Protein AF-A0A1P8YKY3-F1 (afdb_monomer_lite)

Sequence (118 aa):
MSFACKLDLTSVGIDPGYDKKDVDGSDRFAQNRKVTKVTWAFDDGTSVVQEVRPERGIQALEVDKAAKTVTLTINETVDGQPVKNAAGQESAPFNDVTSVSEVRFTGRADAGADPCVK

Structure (mmCIF, N/CA/C/O backbone):
data_AF-A0A1P8YKY3-F1
#
_entry.id   AF-A0A1P8YKY3-F1
#
loop_
_atom_site.group_PDB
_atom_site.id
_atom_site.type_symbol
_atom_site.label_atom_id
_atom_site.label_alt_id
_atom_site.label_comp_id
_atom_site.label_asym_id
_atom_site.label_entity_id
_atom_site.label_seq_id
_atom_site.pdbx_PDB_ins_code
_atom_site.Cartn_x
_atom_site.Cartn_y
_atom_site.Cartn_z
_atom_site.occupancy
_atom_site.B_iso_or_equiv
_atom_site.auth_seq_id
_atom_site.auth_comp_id
_atom_site.auth_asym_id
_atom_site.auth_atom_id
_atom_site.pdbx_PDB_model_num
ATOM 1 N N . MET A 1 1 ? -10.222 5.612 4.896 1.00 93.19 1 MET A N 1
ATOM 2 C CA . MET A 1 1 ? -11.378 4.757 4.538 1.00 93.19 1 MET A CA 1
ATOM 3 C C . MET A 1 1 ? -12.362 4.749 5.698 1.00 93.19 1 MET A C 1
ATOM 5 O O . MET A 1 1 ? -11.933 4.909 6.837 1.00 93.19 1 MET A O 1
ATOM 9 N N . SER A 1 2 ? -13.659 4.607 5.422 1.00 95.25 2 SER A N 1
ATOM 10 C CA . SER A 1 2 ? -14.721 4.623 6.438 1.00 95.25 2 SER A CA 1
ATOM 11 C C . SER A 1 2 ? -15.765 3.546 6.158 1.00 95.25 2 SER A C 1
ATOM 13 O O . SER A 1 2 ? -16.223 3.428 5.023 1.00 95.25 2 SER A O 1
ATOM 15 N N . PHE A 1 3 ? -16.167 2.814 7.191 1.00 92.94 3 PHE A N 1
ATOM 16 C CA . PHE A 1 3 ? -17.245 1.830 7.161 1.00 92.94 3 PHE A CA 1
ATOM 17 C C . PHE A 1 3 ? -18.566 2.461 7.631 1.00 92.94 3 PHE A C 1
ATOM 19 O O . PHE A 1 3 ? -18.573 3.480 8.329 1.00 92.94 3 PHE A O 1
ATOM 26 N N . ALA A 1 4 ? -19.696 1.855 7.257 1.00 91.38 4 ALA A N 1
ATOM 27 C CA . ALA A 1 4 ? -21.023 2.338 7.651 1.00 91.38 4 ALA A CA 1
ATOM 28 C C . ALA A 1 4 ? -21.217 2.325 9.183 1.00 91.38 4 ALA A C 1
ATOM 30 O O . ALA A 1 4 ? -21.764 3.268 9.762 1.00 91.38 4 ALA A O 1
ATOM 31 N N . CYS A 1 5 ? -20.688 1.298 9.844 1.00 89.75 5 CYS A N 1
ATOM 32 C CA . CYS A 1 5 ? -20.671 1.120 11.291 1.00 89.75 5 CYS A CA 1
ATOM 33 C C . CYS A 1 5 ? -19.263 0.727 11.773 1.00 89.75 5 CYS A C 1
ATOM 35 O O . CYS A 1 5 ? -18.328 0.657 10.980 1.00 89.75 5 CYS A O 1
ATOM 37 N N . LYS A 1 6 ? -19.095 0.517 13.082 1.00 91.88 6 LYS A N 1
ATOM 38 C CA . LYS A 1 6 ? -17.839 0.003 13.641 1.00 91.88 6 LYS A CA 1
ATOM 39 C C . LYS A 1 6 ? -17.783 -1.512 13.412 1.00 91.88 6 LYS A C 1
ATOM 41 O O . LYS A 1 6 ? -18.745 -2.192 13.745 1.00 91.88 6 LYS A O 1
ATOM 46 N N . LEU A 1 7 ? -16.686 -1.998 12.832 1.00 93.00 7 LEU A N 1
ATOM 47 C CA . LEU A 1 7 ? -16.459 -3.408 12.508 1.00 93.00 7 LEU A CA 1
ATOM 48 C C . LEU A 1 7 ? -15.263 -3.949 13.291 1.00 93.00 7 LEU A C 1
ATOM 50 O O . LEU A 1 7 ? -14.263 -3.242 13.430 1.00 93.00 7 LEU A O 1
ATOM 54 N N . ASP A 1 8 ? -15.342 -5.206 13.723 1.00 94.25 8 ASP A N 1
ATOM 55 C CA . ASP A 1 8 ? -14.216 -5.928 14.317 1.00 94.25 8 ASP A CA 1
ATOM 56 C C . ASP A 1 8 ? -13.331 -6.491 13.206 1.00 94.25 8 ASP A C 1
ATOM 58 O O . ASP A 1 8 ? -13.625 -7.524 12.600 1.00 94.25 8 ASP A O 1
ATOM 62 N N . LEU A 1 9 ? -12.263 -5.765 12.888 1.00 96.31 9 LEU A N 1
ATOM 63 C CA . LEU A 1 9 ? -11.305 -6.134 11.857 1.00 96.31 9 LEU A CA 1
ATOM 64 C C . LEU A 1 9 ? -10.364 -7.219 12.375 1.00 96.31 9 LEU A C 1
ATOM 66 O O . LEU A 1 9 ? -9.761 -7.066 13.437 1.00 96.31 9 LEU A O 1
ATOM 70 N N . THR A 1 10 ? -10.208 -8.271 11.575 1.00 97.56 10 THR A N 1
ATOM 71 C CA . THR A 1 10 ? -9.269 -9.373 11.805 1.00 97.56 10 THR A CA 1
ATOM 72 C C . THR A 1 10 ? -8.033 -9.264 10.919 1.00 97.56 10 THR A C 1
ATOM 74 O O . THR A 1 10 ? -6.971 -9.757 11.275 1.00 97.56 10 THR A O 1
ATOM 77 N N . SER A 1 11 ? -8.128 -8.603 9.760 1.00 98.31 11 SER A N 1
ATOM 78 C CA . SER A 1 11 ? -6.948 -8.308 8.945 1.00 98.31 11 SER A CA 1
ATOM 79 C C . SER A 1 11 ? -7.096 -7.051 8.099 1.00 98.31 11 SER A C 1
ATOM 81 O O . SER A 1 11 ? -8.193 -6.641 7.705 1.00 98.31 11 SER A O 1
ATOM 83 N N . VAL A 1 12 ? -5.949 -6.448 7.809 1.00 98.69 12 VAL A N 1
ATOM 84 C CA . VAL A 1 12 ? -5.766 -5.355 6.849 1.00 98.69 12 VAL A CA 1
ATOM 85 C C . VAL A 1 12 ? -4.730 -5.787 5.821 1.00 98.69 12 VAL A C 1
ATOM 87 O O . VAL A 1 12 ? -3.844 -6.578 6.136 1.00 98.69 12 VAL A O 1
ATOM 90 N N . GLY A 1 13 ? -4.801 -5.298 4.591 1.00 98.62 13 GLY A N 1
ATOM 91 C CA . GLY A 1 13 ? -3.806 -5.660 3.590 1.00 98.62 13 GLY A CA 1
ATOM 92 C C . GLY A 1 13 ? -3.830 -4.783 2.357 1.00 98.62 13 GLY A C 1
ATOM 93 O O . GLY A 1 13 ? -4.812 -4.090 2.085 1.00 98.62 13 GLY A O 1
ATOM 94 N N . ILE A 1 14 ? -2.731 -4.840 1.612 1.00 98.81 14 ILE A N 1
ATOM 95 C CA . ILE A 1 14 ? -2.574 -4.151 0.334 1.00 98.81 14 ILE A CA 1
ATOM 96 C C . ILE A 1 14 ? -1.962 -5.065 -0.720 1.00 98.81 14 ILE A C 1
ATOM 98 O O . ILE A 1 14 ? -1.206 -5.976 -0.389 1.00 98.81 14 ILE A O 1
ATOM 102 N N . ASP A 1 15 ? -2.258 -4.773 -1.981 1.00 98.69 15 ASP A N 1
ATOM 103 C CA . ASP A 1 15 ? -1.460 -5.197 -3.132 1.00 98.69 15 ASP A CA 1
ATOM 104 C C . ASP A 1 15 ? -0.497 -4.047 -3.501 1.00 98.69 15 ASP A C 1
ATOM 106 O O . ASP A 1 15 ? -0.948 -2.989 -3.971 1.00 98.69 15 ASP A O 1
ATOM 110 N N . PRO A 1 16 ? 0.809 -4.174 -3.189 1.00 97.81 16 PRO A N 1
ATOM 111 C CA . PRO A 1 16 ? 1.717 -3.039 -3.056 1.00 97.81 16 PRO A CA 1
ATOM 112 C C . PRO A 1 16 ? 2.345 -2.591 -4.384 1.00 97.81 16 PRO A C 1
ATOM 114 O O . PRO A 1 16 ? 3.565 -2.591 -4.557 1.00 97.81 16 PRO A O 1
ATOM 117 N N . GLY A 1 17 ? 1.520 -2.137 -5.319 1.00 97.81 17 GLY A N 1
ATOM 118 C CA . GLY A 1 17 ? 1.980 -1.532 -6.565 1.00 97.81 17 GLY A CA 1
ATOM 119 C C . GLY A 1 17 ? 0.848 -1.323 -7.556 1.00 97.81 17 GLY A C 1
ATOM 120 O O . GLY A 1 17 ? -0.318 -1.506 -7.224 1.00 97.81 17 GLY A O 1
ATOM 121 N N . TYR A 1 18 ? 1.195 -0.947 -8.789 1.00 97.81 18 TYR A N 1
ATOM 122 C CA . TYR A 1 18 ? 0.238 -0.952 -9.894 1.00 97.81 18 TYR A CA 1
ATOM 123 C C . TYR A 1 18 ? 0.255 -2.324 -10.574 1.00 97.81 18 TYR A C 1
ATOM 125 O O . TYR A 1 18 ? 0.935 -2.516 -11.583 1.00 97.81 18 TYR A O 1
ATOM 133 N N . ASP A 1 19 ? -0.450 -3.291 -9.987 1.00 97.75 19 ASP A N 1
ATOM 134 C CA . ASP A 1 19 ? -0.622 -4.657 -10.500 1.00 97.75 19 ASP A CA 1
ATOM 135 C C . ASP A 1 19 ? -1.418 -4.658 -11.815 1.00 97.75 19 ASP A C 1
ATOM 137 O O . ASP A 1 19 ? -2.622 -4.903 -11.877 1.00 97.75 19 ASP A O 1
ATOM 141 N N . LYS A 1 20 ? -0.723 -4.293 -12.891 1.00 96.88 20 LYS A N 1
ATOM 142 C CA . LYS A 1 20 ? -1.262 -4.220 -14.241 1.00 96.88 20 LYS A CA 1
ATOM 143 C C . LYS A 1 20 ? -0.212 -4.622 -15.262 1.00 96.88 20 LYS A C 1
ATOM 145 O O . LYS A 1 20 ? 0.977 -4.322 -15.128 1.00 96.88 20 LYS A O 1
ATOM 150 N N . LYS A 1 21 ? -0.694 -5.239 -16.336 1.00 97.81 21 LYS A N 1
ATOM 151 C CA . LYS A 1 21 ? 0.023 -5.391 -17.597 1.00 97.81 21 LYS A CA 1
ATOM 152 C C . LYS A 1 21 ? -0.765 -4.693 -18.700 1.00 97.81 21 LYS A C 1
ATOM 154 O O . LYS A 1 21 ? -1.973 -4.899 -18.813 1.00 97.81 21 LYS A O 1
ATOM 159 N N . ASP A 1 22 ? -0.102 -3.842 -19.470 1.00 97.75 22 ASP A N 1
ATOM 160 C CA . ASP A 1 22 ? -0.741 -3.133 -20.580 1.00 97.75 22 ASP A CA 1
ATOM 161 C C . ASP A 1 22 ? -0.897 -4.024 -21.818 1.00 97.75 22 ASP A C 1
ATOM 163 O O . ASP A 1 22 ? -0.269 -5.077 -21.938 1.00 97.75 22 ASP A O 1
ATOM 167 N N . VAL A 1 23 ? -1.735 -3.577 -22.761 1.00 98.19 23 VAL A N 1
ATOM 168 C CA . VAL A 1 23 ? -2.010 -4.281 -24.027 1.00 98.19 23 VAL A CA 1
ATOM 169 C C . VAL A 1 23 ? -0.741 -4.476 -24.862 1.00 98.19 23 VAL A C 1
ATOM 171 O O . VAL A 1 23 ? -0.603 -5.489 -25.540 1.00 98.19 23 VAL A O 1
ATOM 174 N N . ASP A 1 24 ? 0.209 -3.541 -24.787 1.00 97.75 24 ASP A N 1
ATOM 175 C CA . ASP A 1 24 ? 1.507 -3.646 -25.462 1.00 97.75 24 ASP A CA 1
ATOM 176 C C . ASP A 1 24 ? 2.480 -4.613 -24.759 1.00 97.75 24 ASP A C 1
ATOM 178 O O . ASP A 1 24 ? 3.584 -4.840 -25.246 1.00 97.75 24 ASP A O 1
ATOM 182 N N . GLY A 1 25 ? 2.090 -5.193 -23.622 1.00 98.25 25 GLY A N 1
ATOM 183 C CA . GLY A 1 25 ? 2.892 -6.116 -22.827 1.00 98.25 25 GLY A CA 1
ATOM 184 C C . GLY A 1 25 ? 3.745 -5.459 -21.743 1.00 98.25 25 GLY A C 1
ATOM 185 O O . GLY A 1 25 ? 4.380 -6.198 -20.987 1.00 98.25 25 GLY A O 1
ATOM 186 N N . SER A 1 26 ? 3.746 -4.128 -21.624 1.00 98.31 26 SER A N 1
ATOM 187 C CA . SER A 1 26 ? 4.491 -3.416 -20.582 1.00 98.31 26 SER A CA 1
ATOM 188 C C . SER A 1 26 ? 4.016 -3.819 -19.183 1.00 98.31 26 SER A C 1
ATOM 190 O O . SER A 1 26 ? 2.823 -3.756 -18.870 1.00 98.31 26 SER A O 1
ATOM 192 N N . ASP A 1 27 ? 4.957 -4.220 -18.327 1.00 98.06 27 ASP A N 1
ATOM 193 C CA . ASP A 1 27 ? 4.686 -4.564 -16.931 1.00 98.06 27 ASP A CA 1
ATOM 194 C C . ASP A 1 27 ? 4.673 -3.302 -16.058 1.00 98.06 27 ASP A C 1
ATOM 196 O O . ASP A 1 27 ? 5.718 -2.766 -15.686 1.00 98.06 27 ASP A O 1
ATOM 200 N N . ARG A 1 28 ? 3.481 -2.828 -15.690 1.00 97.81 28 ARG A N 1
ATOM 201 C CA . ARG A 1 28 ? 3.356 -1.606 -14.890 1.00 97.81 28 ARG A CA 1
ATOM 202 C C . ARG A 1 28 ? 3.668 -1.822 -13.415 1.00 97.81 28 ARG A C 1
ATOM 204 O O . ARG A 1 28 ? 4.072 -0.860 -12.763 1.00 97.81 28 ARG A O 1
ATOM 211 N N . PHE A 1 29 ? 3.590 -3.051 -12.916 1.00 97.88 29 PHE A N 1
ATOM 212 C CA . PHE A 1 29 ? 3.990 -3.357 -11.545 1.00 97.88 29 PHE A CA 1
ATOM 213 C C . PHE A 1 29 ? 5.501 -3.224 -11.395 1.00 97.88 29 PHE A C 1
ATOM 215 O O . PHE A 1 29 ? 5.975 -2.545 -10.489 1.00 97.88 29 PHE A O 1
ATOM 222 N N . ALA A 1 30 ? 6.265 -3.801 -12.328 1.00 97.56 30 ALA A N 1
ATOM 223 C CA . ALA A 1 30 ? 7.718 -3.661 -12.337 1.00 97.56 30 ALA A CA 1
ATOM 224 C C . ALA A 1 30 ? 8.145 -2.194 -12.527 1.00 97.56 30 ALA A C 1
ATOM 226 O O . ALA A 1 30 ? 9.051 -1.718 -11.835 1.00 97.56 30 ALA A O 1
ATOM 227 N N . GLN A 1 31 ? 7.465 -1.477 -13.427 1.00 97.69 31 GLN A N 1
ATOM 228 C CA . GLN A 1 31 ? 7.842 -0.124 -13.828 1.00 97.69 31 GLN A CA 1
ATOM 229 C C . GLN A 1 31 ? 7.569 0.962 -12.785 1.00 97.69 31 GLN A C 1
ATOM 231 O O . GLN A 1 31 ? 8.327 1.926 -12.724 1.00 97.69 31 GLN A O 1
ATOM 236 N N . ASN A 1 32 ? 6.504 0.840 -11.990 1.00 98.19 32 ASN A N 1
ATOM 237 C CA . ASN A 1 32 ? 6.129 1.845 -10.989 1.00 98.19 32 ASN A CA 1
ATOM 238 C C . ASN A 1 32 ? 6.871 1.619 -9.663 1.00 98.19 32 ASN A C 1
ATOM 240 O O . 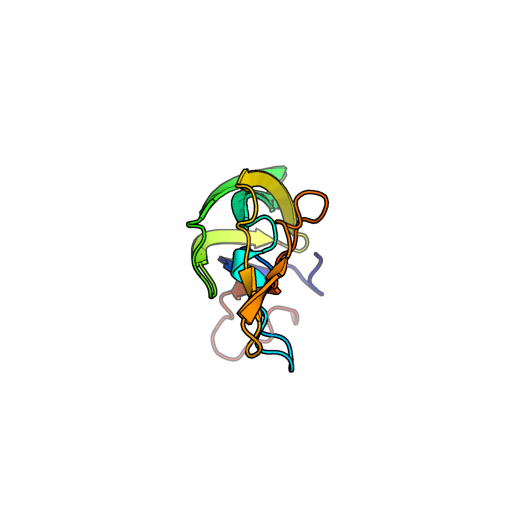ASN A 1 32 ? 7.476 0.564 -9.435 1.00 98.19 32 ASN A O 1
ATOM 244 N N . ARG A 1 33 ? 6.795 2.589 -8.743 1.00 98.31 33 ARG A N 1
ATOM 245 C CA . ARG A 1 33 ? 7.206 2.357 -7.351 1.00 98.31 33 ARG A CA 1
ATOM 246 C C . ARG A 1 33 ? 6.351 1.261 -6.715 1.00 98.31 33 ARG A C 1
ATOM 248 O O . ARG A 1 33 ? 5.144 1.197 -6.952 1.00 98.31 33 ARG A O 1
ATOM 255 N N . LYS A 1 34 ? 6.972 0.442 -5.864 1.00 98.25 34 LYS A N 1
ATOM 256 C CA . LYS A 1 34 ? 6.258 -0.502 -4.986 1.00 98.25 34 LYS A CA 1
ATOM 257 C C . LYS A 1 34 ? 6.302 0.021 -3.564 1.00 98.25 34 LYS A C 1
ATOM 259 O O . LYS A 1 34 ? 7.337 0.526 -3.130 1.00 98.25 34 LYS A O 1
ATOM 264 N N . VAL A 1 35 ? 5.196 -0.111 -2.845 1.00 98.69 35 VAL A N 1
ATOM 265 C CA . VAL A 1 35 ? 5.154 0.163 -1.406 1.00 98.69 35 VAL A CA 1
ATOM 266 C C . VAL A 1 35 ? 5.885 -0.960 -0.677 1.00 98.69 35 VAL A C 1
ATOM 268 O O . VAL A 1 35 ? 5.745 -2.119 -1.046 1.00 98.69 35 VAL A O 1
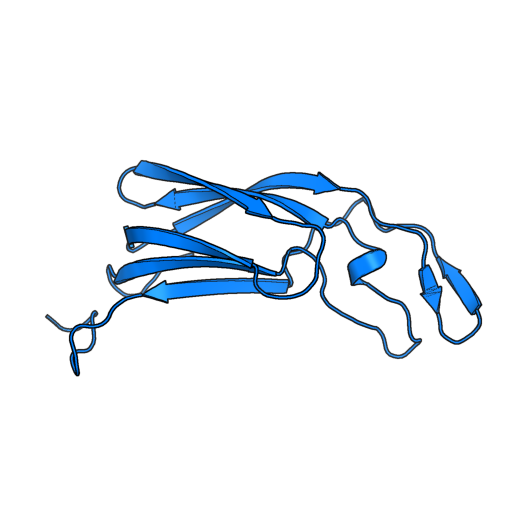ATOM 271 N N . THR A 1 36 ? 6.673 -0.627 0.340 1.00 98.75 36 THR A N 1
ATOM 272 C CA . THR A 1 36 ? 7.339 -1.622 1.203 1.00 98.75 36 THR A CA 1
ATOM 273 C C . THR A 1 36 ? 6.935 -1.493 2.661 1.00 98.75 36 THR A C 1
ATOM 275 O O . THR A 1 36 ? 7.129 -2.424 3.440 1.00 98.75 36 THR A O 1
ATOM 278 N N . LYS A 1 37 ? 6.334 -0.360 3.040 1.00 98.81 37 LYS A N 1
ATOM 279 C CA . LYS A 1 37 ? 5.882 -0.125 4.407 1.00 98.81 37 LYS A CA 1
ATOM 280 C C . LYS A 1 37 ? 4.715 0.838 4.464 1.00 98.81 37 LYS A C 1
ATOM 282 O O . LYS A 1 37 ? 4.752 1.908 3.846 1.00 98.81 37 LYS A O 1
ATOM 287 N N . VAL A 1 38 ? 3.717 0.474 5.256 1.00 98.88 38 VAL A N 1
ATOM 288 C CA . VAL A 1 38 ? 2.567 1.319 5.569 1.00 98.88 38 VAL A CA 1
ATOM 289 C C . VAL A 1 38 ? 2.281 1.336 7.062 1.00 98.88 38 VAL A C 1
ATOM 291 O O . VAL A 1 38 ? 2.635 0.417 7.799 1.00 98.88 38 VAL A O 1
ATOM 294 N N . THR A 1 39 ? 1.588 2.379 7.497 1.00 98.88 39 THR A N 1
ATOM 295 C CA . THR A 1 39 ? 1.021 2.489 8.837 1.00 98.88 39 THR A CA 1
ATOM 296 C C . THR A 1 39 ? -0.492 2.538 8.711 1.00 98.88 39 THR A C 1
ATOM 298 O O . THR A 1 39 ? -1.027 3.380 7.987 1.00 98.88 39 THR A O 1
ATOM 301 N N . TRP A 1 40 ? -1.171 1.659 9.439 1.00 98.81 40 TRP A N 1
ATOM 302 C CA . TRP A 1 40 ? -2.619 1.638 9.589 1.00 98.81 40 TRP A CA 1
ATOM 303 C C . TRP A 1 40 ? -2.985 2.3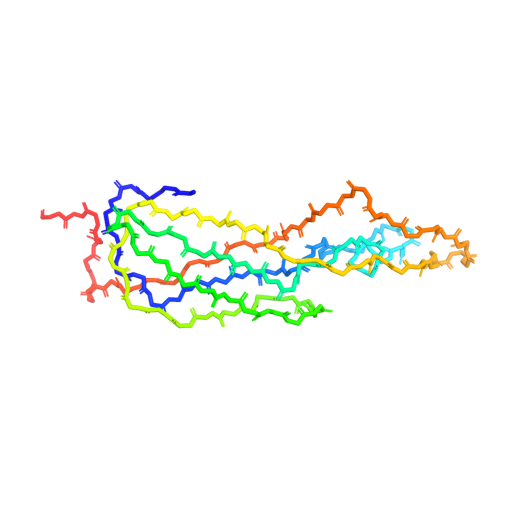12 10.904 1.00 98.81 40 TRP A C 1
ATOM 305 O O . TRP A 1 40 ? -2.618 1.811 11.963 1.00 98.81 40 TRP A O 1
ATOM 315 N N . ALA A 1 41 ? -3.687 3.439 10.849 1.00 98.75 41 ALA A N 1
ATOM 316 C CA . ALA A 1 41 ? -4.218 4.124 12.024 1.00 98.75 41 ALA A CA 1
ATOM 317 C C . ALA A 1 41 ? -5.727 3.888 12.146 1.00 98.75 41 ALA A C 1
ATOM 319 O O . ALA A 1 41 ? -6.457 4.007 11.156 1.00 98.75 41 ALA A O 1
ATOM 320 N N . PHE A 1 42 ? -6.183 3.574 13.355 1.00 98.38 42 PHE A N 1
ATOM 321 C CA . PHE A 1 42 ? -7.578 3.279 13.684 1.00 98.38 42 PHE A CA 1
ATOM 322 C C . PHE A 1 42 ? -8.233 4.451 14.427 1.00 98.38 42 PHE A C 1
ATOM 324 O O . PHE A 1 42 ? -7.565 5.356 14.928 1.00 98.38 42 PHE A O 1
ATOM 331 N N . ASP A 1 43 ? -9.565 4.443 14.497 1.00 96.88 43 ASP A N 1
ATOM 332 C CA . ASP A 1 43 ? -10.347 5.527 15.109 1.00 96.88 43 ASP A CA 1
ATOM 333 C C . ASP A 1 43 ? -10.260 5.608 16.640 1.00 96.88 43 ASP A C 1
ATOM 335 O O . ASP A 1 43 ? -10.661 6.613 17.224 1.00 96.88 43 ASP A O 1
ATOM 339 N N . ASP A 1 44 ? -9.693 4.587 17.282 1.00 96.12 44 ASP A N 1
ATOM 340 C CA . ASP A 1 44 ? -9.351 4.577 18.706 1.00 96.12 44 ASP A CA 1
ATOM 341 C C . ASP A 1 44 ? -8.012 5.284 19.007 1.00 96.12 44 ASP A C 1
ATOM 343 O O . ASP A 1 44 ? -7.585 5.343 20.159 1.00 96.12 44 ASP A O 1
ATOM 347 N N . GLY A 1 45 ? -7.345 5.822 17.978 1.00 97.88 45 GLY A N 1
ATOM 348 C CA . GLY A 1 45 ? -6.046 6.488 18.075 1.00 97.88 45 GLY A CA 1
ATOM 349 C C . GLY A 1 45 ? -4.845 5.539 18.039 1.00 97.88 45 GLY A C 1
ATOM 350 O O . GLY A 1 45 ? -3.705 6.005 18.050 1.00 97.88 45 GLY A O 1
ATOM 351 N N . THR A 1 46 ? -5.061 4.223 17.977 1.00 98.44 46 THR A N 1
ATOM 352 C CA . THR A 1 46 ? -3.976 3.243 17.858 1.00 98.44 46 THR A CA 1
ATOM 353 C C . THR A 1 46 ? -3.518 3.077 16.411 1.00 98.44 46 THR A C 1
ATOM 355 O O . THR A 1 46 ? -4.211 3.449 15.462 1.00 98.44 46 THR A O 1
ATOM 358 N N . SER A 1 47 ? -2.325 2.510 16.224 1.00 98.69 47 SER A N 1
ATOM 359 C CA . SER A 1 47 ? -1.807 2.192 14.895 1.00 98.69 47 SER A CA 1
ATOM 360 C C . SER A 1 47 ? -0.969 0.919 14.881 1.00 98.69 47 SER A C 1
ATOM 362 O O . SER A 1 47 ? -0.453 0.495 15.916 1.00 98.69 47 SER A O 1
ATOM 364 N N . VAL A 1 48 ? -0.850 0.310 13.701 1.00 98.69 48 VAL A N 1
ATOM 365 C CA . VAL A 1 48 ? 0.057 -0.812 13.430 1.00 98.69 48 VAL A CA 1
ATOM 366 C C . VAL A 1 48 ? 0.864 -0.537 12.167 1.00 98.69 48 VAL A C 1
ATOM 368 O O . VAL A 1 48 ? 0.356 0.035 11.201 1.00 98.69 48 VAL A O 1
ATOM 371 N N . VAL A 1 49 ? 2.130 -0.945 12.173 1.00 98.81 49 VAL A N 1
ATOM 372 C CA . VAL A 1 49 ? 3.005 -0.884 10.998 1.00 98.81 49 VAL A CA 1
ATOM 373 C C . VAL A 1 49 ? 2.942 -2.224 10.279 1.00 98.81 49 VAL A C 1
ATOM 375 O O . VAL A 1 49 ? 3.045 -3.272 10.913 1.00 98.81 49 VAL A O 1
ATOM 378 N N . GLN A 1 50 ? 2.798 -2.181 8.960 1.00 98.75 50 GLN A N 1
ATOM 379 C CA . GLN A 1 50 ? 2.884 -3.344 8.092 1.00 98.75 50 GLN A CA 1
ATOM 380 C C . GLN A 1 50 ? 4.059 -3.173 7.131 1.00 98.75 50 GLN A C 1
ATOM 382 O O . GLN A 1 50 ? 4.102 -2.216 6.357 1.00 98.75 50 GLN A O 1
ATOM 387 N N . GLU A 1 51 ? 4.979 -4.132 7.154 1.00 98.75 51 GLU A N 1
ATOM 388 C CA . GLU A 1 51 ? 5.981 -4.307 6.105 1.00 98.75 51 GLU A CA 1
ATOM 389 C C . GLU A 1 51 ? 5.441 -5.270 5.047 1.00 98.75 51 GLU A C 1
ATOM 391 O O . GLU A 1 51 ? 4.814 -6.282 5.368 1.00 98.75 51 GLU A O 1
ATOM 396 N N . VAL A 1 52 ? 5.669 -4.940 3.780 1.00 98.56 52 VAL A N 1
ATOM 397 C CA . VAL A 1 52 ? 5.245 -5.738 2.625 1.00 98.56 52 VAL A CA 1
ATOM 398 C C . VAL A 1 52 ? 6.414 -5.917 1.668 1.00 98.56 52 VAL A C 1
ATOM 400 O O . VAL A 1 52 ? 7.310 -5.076 1.571 1.00 98.56 52 VAL A O 1
ATOM 403 N N . ARG A 1 53 ? 6.413 -7.031 0.944 1.00 98.56 53 ARG A N 1
ATOM 404 C CA . ARG A 1 53 ? 7.389 -7.300 -0.113 1.00 98.56 53 ARG A CA 1
ATOM 405 C C . ARG A 1 53 ? 6.952 -6.622 -1.415 1.00 98.56 53 ARG A C 1
ATOM 407 O O . ARG A 1 53 ? 5.750 -6.485 -1.635 1.00 98.56 53 ARG A O 1
ATOM 414 N N . PRO A 1 54 ? 7.877 -6.242 -2.313 1.00 97.62 54 PRO A N 1
ATOM 415 C CA . PRO A 1 54 ? 7.550 -5.738 -3.650 1.00 97.62 54 PRO A CA 1
ATOM 416 C C . PRO A 1 54 ? 7.094 -6.885 -4.577 1.00 97.62 54 PRO A C 1
ATOM 418 O O . PRO A 1 54 ? 7.677 -7.136 -5.629 1.00 97.62 54 PRO A O 1
ATOM 421 N N . GLU A 1 55 ? 6.061 -7.605 -4.151 1.00 97.94 55 GLU A N 1
ATOM 422 C CA . GLU A 1 55 ? 5.464 -8.780 -4.782 1.00 97.94 55 GLU A CA 1
ATOM 423 C C . GLU A 1 55 ? 3.976 -8.513 -5.015 1.00 97.94 55 GLU A C 1
ATOM 425 O O . GLU A 1 55 ? 3.339 -7.820 -4.221 1.00 97.94 55 GLU A O 1
ATOM 430 N N . ARG A 1 56 ? 3.439 -9.054 -6.112 1.00 97.88 56 ARG A N 1
ATOM 431 C CA . ARG A 1 56 ? 2.030 -8.890 -6.488 1.00 97.88 56 ARG A CA 1
ATOM 432 C C . ARG A 1 56 ? 1.093 -9.604 -5.525 1.00 97.88 56 ARG A C 1
ATOM 434 O O . ARG A 1 56 ? 1.437 -10.651 -4.969 1.00 97.88 56 ARG A O 1
ATOM 441 N N . GLY A 1 57 ? -0.133 -9.103 -5.472 1.00 98.06 57 GLY A N 1
ATOM 442 C CA . GLY A 1 57 ? -1.235 -9.704 -4.743 1.00 98.06 57 GLY A CA 1
ATOM 443 C C . GLY A 1 57 ? -1.327 -9.209 -3.305 1.00 98.06 57 GLY A C 1
ATOM 444 O O . GLY A 1 57 ? -0.399 -8.629 -2.743 1.00 98.06 57 GLY A O 1
ATOM 445 N N . ILE A 1 58 ? -2.492 -9.453 -2.703 1.00 98.50 58 ILE A N 1
ATOM 446 C CA . ILE A 1 58 ? -2.782 -9.007 -1.342 1.00 98.50 58 ILE A CA 1
ATOM 447 C C . ILE A 1 58 ? -1.804 -9.629 -0.346 1.00 98.50 58 ILE A C 1
ATOM 449 O O . ILE A 1 58 ? -1.777 -10.845 -0.148 1.00 98.50 58 ILE A O 1
ATOM 453 N N . GLN A 1 59 ? -1.083 -8.761 0.354 1.00 98.62 59 GLN A N 1
ATOM 454 C CA . GLN A 1 59 ? -0.299 -9.094 1.532 1.00 98.62 59 GLN A CA 1
ATOM 455 C C . GLN A 1 59 ? -1.044 -8.578 2.760 1.00 98.62 59 GLN A C 1
ATOM 457 O O . GLN A 1 59 ? -1.231 -7.370 2.934 1.00 98.62 59 GLN A O 1
ATOM 462 N N . ALA A 1 60 ? -1.517 -9.508 3.586 1.00 98.56 60 ALA A N 1
ATOM 463 C CA . ALA A 1 60 ? -2.324 -9.215 4.763 1.00 98.56 60 ALA A CA 1
ATOM 464 C C . ALA A 1 60 ? -1.479 -9.189 6.045 1.00 98.56 60 ALA A C 1
ATOM 466 O O . ALA A 1 60 ? -0.499 -9.923 6.179 1.00 98.56 60 ALA A O 1
ATOM 467 N N . LEU A 1 61 ? -1.897 -8.352 6.988 1.00 98.62 61 LEU A N 1
ATOM 468 C CA . LEU A 1 61 ? -1.456 -8.311 8.372 1.00 98.62 61 LEU A CA 1
ATOM 469 C C . LEU A 1 61 ? -2.673 -8.583 9.258 1.00 98.62 61 LEU A C 1
ATOM 471 O O . LEU A 1 61 ? -3.688 -7.889 9.156 1.00 98.62 61 LEU A O 1
ATOM 475 N N . GLU A 1 62 ? -2.553 -9.578 10.130 1.00 98.50 62 GLU A N 1
ATOM 476 C CA . GLU A 1 62 ? -3.562 -9.856 11.148 1.00 98.50 62 GLU A CA 1
ATOM 477 C C . GLU A 1 62 ? -3.614 -8.715 12.169 1.00 98.50 62 GLU A C 1
ATOM 479 O O . GLU A 1 62 ? -2.585 -8.201 12.619 1.00 98.50 62 GLU A O 1
ATOM 484 N N . VAL A 1 63 ? -4.827 -8.324 12.537 1.00 97.56 63 VAL A N 1
ATOM 485 C CA . VAL A 1 63 ? -5.116 -7.303 13.545 1.00 97.56 63 VAL A CA 1
ATOM 486 C C . VAL A 1 63 ? -6.298 -7.759 14.398 1.00 97.56 63 VAL A C 1
ATOM 488 O O . VAL A 1 63 ? -7.044 -8.647 14.011 1.00 97.56 63 VAL A O 1
ATOM 491 N N . ASP A 1 64 ? -6.483 -7.140 15.556 1.00 96.69 64 ASP A N 1
ATOM 492 C CA . ASP A 1 64 ? -7.683 -7.313 16.379 1.00 96.69 64 ASP A CA 1
ATOM 493 C C . ASP A 1 64 ? -8.159 -5.922 16.800 1.00 96.69 64 ASP A C 1
ATOM 495 O O . ASP A 1 64 ? -7.670 -5.340 17.777 1.00 96.69 64 ASP A O 1
ATOM 499 N N . LYS A 1 65 ? -8.963 -5.294 15.930 1.00 96.00 65 LYS A N 1
ATOM 500 C CA . LYS A 1 65 ? -9.280 -3.860 16.014 1.00 96.00 65 LYS A CA 1
ATOM 501 C C . LYS A 1 65 ? -10.722 -3.553 15.631 1.00 96.00 65 LYS A C 1
ATOM 503 O O . LYS A 1 65 ? -11.115 -3.738 14.485 1.00 96.00 65 LYS A O 1
ATOM 508 N N . ALA A 1 66 ? -11.466 -2.957 16.561 1.00 94.56 66 ALA A N 1
ATOM 509 C CA . ALA A 1 66 ? -12.809 -2.436 16.319 1.00 94.56 66 ALA A CA 1
ATOM 510 C C . ALA A 1 66 ? -12.757 -1.009 15.739 1.00 94.56 66 ALA A C 1
ATOM 512 O O . ALA A 1 66 ? -12.547 -0.039 16.478 1.00 94.56 66 ALA A O 1
ATOM 513 N N . ALA A 1 67 ? -12.989 -0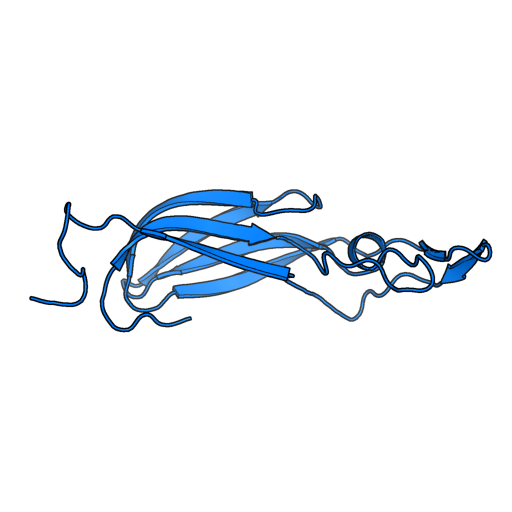.850 14.434 1.00 95.81 67 ALA A N 1
ATOM 514 C CA . ALA A 1 67 ? -12.828 0.430 13.739 1.00 95.81 67 ALA A CA 1
ATOM 515 C C . ALA A 1 67 ? -14.022 0.792 12.843 1.00 95.81 67 ALA A C 1
ATOM 517 O O . ALA A 1 67 ? -14.575 -0.044 12.131 1.00 95.81 67 ALA A O 1
ATOM 518 N N . LYS A 1 68 ? -14.404 2.072 12.843 1.00 95.75 68 LYS A N 1
ATOM 519 C CA . LYS A 1 68 ? -15.287 2.697 11.845 1.00 95.75 68 LYS A CA 1
ATOM 520 C C . LYS A 1 68 ? -14.479 3.421 10.771 1.00 95.75 68 LYS A C 1
ATOM 522 O O . LYS A 1 68 ? -14.884 3.443 9.612 1.00 95.75 68 LYS A O 1
ATOM 527 N N . THR A 1 69 ? -13.340 4.009 11.131 1.00 97.69 69 THR A N 1
ATOM 528 C CA . THR A 1 69 ? -12.418 4.619 10.163 1.00 97.69 69 THR A CA 1
ATOM 529 C C . THR A 1 69 ? -11.021 4.043 10.291 1.00 97.69 69 THR A C 1
ATOM 531 O O . THR A 1 69 ? -10.525 3.857 11.400 1.00 97.69 69 THR A O 1
ATOM 534 N N . VAL A 1 70 ? -10.386 3.813 9.143 1.00 98.44 70 VAL A N 1
ATOM 535 C CA . VAL A 1 70 ? -8.990 3.381 9.046 1.00 98.44 70 VAL A CA 1
ATOM 536 C C . VAL A 1 70 ? -8.257 4.277 8.058 1.00 98.44 70 VAL A C 1
ATOM 538 O O . VAL A 1 70 ? -8.731 4.500 6.936 1.00 98.44 70 VAL A O 1
ATOM 541 N N . THR A 1 71 ? -7.093 4.773 8.455 1.00 98.69 71 THR A N 1
ATOM 542 C CA . THR A 1 71 ? -6.193 5.557 7.604 1.00 98.69 71 THR A CA 1
ATOM 543 C C . THR A 1 71 ? -4.963 4.727 7.281 1.00 98.69 71 THR A C 1
ATOM 545 O O . THR A 1 71 ? -4.325 4.202 8.187 1.00 98.69 71 THR A O 1
ATOM 548 N N . LEU A 1 72 ? -4.630 4.625 5.995 1.00 98.62 72 LEU A N 1
ATOM 549 C CA . LEU A 1 72 ? -3.378 4.043 5.526 1.00 98.62 72 LEU A CA 1
ATOM 550 C C . LEU A 1 72 ? -2.425 5.173 5.140 1.00 98.62 72 LEU A C 1
ATOM 552 O O . LEU A 1 72 ? -2.772 6.014 4.311 1.00 98.62 72 LEU A O 1
ATOM 556 N N . THR A 1 73 ? -1.227 5.158 5.712 1.00 98.69 73 THR A N 1
ATOM 557 C CA . THR A 1 73 ? -0.126 6.052 5.346 1.00 98.69 73 THR A CA 1
ATOM 558 C C . THR A 1 73 ? 0.984 5.229 4.717 1.00 98.69 73 THR A C 1
ATOM 560 O O . THR A 1 73 ? 1.470 4.288 5.337 1.00 98.69 73 THR A O 1
ATOM 563 N N . ILE A 1 74 ? 1.412 5.593 3.510 1.00 98.56 74 ILE A N 1
ATOM 564 C CA . ILE A 1 74 ? 2.587 4.996 2.869 1.00 98.56 74 ILE A CA 1
ATOM 565 C C . ILE A 1 74 ? 3.834 5.610 3.501 1.00 98.56 74 ILE A C 1
ATOM 567 O O . ILE A 1 74 ? 4.021 6.824 3.435 1.00 98.56 74 ILE A O 1
ATOM 571 N N . ASN A 1 75 ? 4.668 4.783 4.132 1.00 98.56 75 ASN A N 1
ATOM 572 C CA . ASN A 1 75 ? 5.883 5.244 4.801 1.00 98.56 75 ASN A CA 1
ATOM 573 C C . ASN A 1 75 ? 7.117 5.074 3.917 1.00 98.56 75 ASN A C 1
ATOM 575 O O . ASN A 1 75 ? 7.973 5.953 3.890 1.00 98.56 75 ASN A O 1
ATOM 579 N N . GLU A 1 76 ? 7.219 3.944 3.216 1.00 98.56 76 GLU A N 1
ATOM 580 C CA . GLU A 1 76 ? 8.399 3.595 2.427 1.00 98.56 76 GLU A CA 1
ATOM 581 C C . GLU A 1 76 ? 7.991 2.945 1.104 1.00 98.56 76 GLU A C 1
ATOM 583 O O . GLU A 1 76 ? 6.975 2.249 0.995 1.00 98.56 76 GLU A O 1
ATOM 588 N N . THR A 1 77 ? 8.799 3.202 0.081 1.00 98.62 77 THR A N 1
ATOM 589 C CA . THR A 1 77 ? 8.627 2.670 -1.270 1.00 98.62 77 THR A CA 1
ATOM 590 C C . THR A 1 77 ? 9.990 2.376 -1.879 1.00 98.62 77 THR A C 1
ATOM 592 O O . THR A 1 77 ? 10.980 3.022 -1.536 1.00 98.62 77 THR A O 1
ATOM 595 N N . VAL A 1 78 ? 10.024 1.462 -2.843 1.00 98.12 78 VAL A N 1
ATOM 596 C CA . VAL A 1 78 ? 11.200 1.178 -3.672 1.00 98.12 78 VAL A CA 1
ATOM 597 C C . VAL A 1 78 ? 10.936 1.563 -5.121 1.00 98.12 78 VAL A C 1
ATOM 599 O O . VAL A 1 78 ? 9.811 1.434 -5.614 1.00 98.12 78 VAL A O 1
ATOM 602 N N . ASP A 1 79 ? 11.981 2.030 -5.797 1.00 98.19 79 ASP A N 1
ATOM 603 C CA . ASP A 1 79 ? 11.918 2.512 -7.175 1.00 98.19 79 ASP A CA 1
ATOM 604 C C . ASP A 1 79 ? 11.440 1.437 -8.162 1.00 98.19 79 ASP A C 1
ATOM 606 O O . ASP A 1 79 ? 11.619 0.224 -7.980 1.00 98.19 79 ASP A O 1
ATOM 610 N N . GLY A 1 80 ? 10.818 1.913 -9.236 1.00 97.31 80 GLY A N 1
ATOM 611 C CA . GLY A 1 80 ? 10.538 1.171 -10.454 1.00 97.31 80 GLY A CA 1
ATOM 612 C C . GLY A 1 80 ? 11.785 0.596 -11.115 1.00 97.31 80 GLY A C 1
ATOM 613 O O . GLY A 1 80 ? 12.915 0.962 -10.800 1.00 97.31 80 GLY A O 1
ATOM 614 N N . GLN A 1 81 ? 11.564 -0.299 -12.067 1.00 97.56 81 GLN A N 1
ATOM 615 C CA . GLN A 1 81 ? 12.604 -0.849 -12.932 1.00 97.56 81 GLN A CA 1
ATOM 616 C C . GLN A 1 81 ? 12.281 -0.529 -14.396 1.00 97.56 81 GLN A C 1
ATOM 618 O O . GLN A 1 81 ? 11.108 -0.343 -14.729 1.00 97.56 81 GLN A O 1
ATOM 623 N N . PRO A 1 82 ? 13.283 -0.428 -15.286 1.00 98.06 82 PRO A N 1
ATOM 624 C CA . PRO A 1 82 ? 13.009 -0.321 -16.709 1.00 98.06 82 PRO A CA 1
ATOM 625 C C . PRO A 1 82 ? 12.252 -1.564 -17.178 1.00 98.06 82 PRO A C 1
ATOM 627 O O . PRO A 1 82 ? 12.482 -2.674 -16.692 1.00 98.06 82 PRO A O 1
ATOM 630 N N . VAL A 1 83 ? 11.349 -1.379 -18.134 1.00 98.19 83 VAL A N 1
ATOM 631 C CA . VAL A 1 83 ? 10.540 -2.473 -18.681 1.00 98.19 83 VAL A CA 1
ATOM 632 C C . VAL A 1 83 ? 10.599 -2.480 -20.192 1.00 98.19 83 VAL A C 1
ATOM 634 O O . VAL A 1 83 ? 10.763 -1.437 -20.823 1.00 98.19 83 VAL A O 1
ATOM 637 N N . LYS A 1 84 ? 10.440 -3.670 -20.768 1.00 98.44 84 LYS A N 1
ATOM 638 C CA . LYS A 1 84 ? 10.306 -3.860 -22.209 1.00 98.44 84 LYS A CA 1
ATOM 639 C C . LYS A 1 84 ? 8.888 -4.284 -22.539 1.00 98.44 84 LYS A C 1
ATOM 641 O O . LYS A 1 84 ? 8.333 -5.156 -21.870 1.00 98.44 84 LYS A O 1
ATOM 646 N N . ASN A 1 85 ? 8.323 -3.678 -23.572 1.00 98.19 85 ASN A N 1
ATOM 647 C CA . ASN A 1 85 ? 7.050 -4.116 -24.127 1.00 98.19 85 ASN A CA 1
ATOM 648 C C . ASN A 1 85 ? 7.243 -5.343 -25.044 1.00 98.19 85 ASN A C 1
ATOM 650 O O . ASN A 1 85 ? 8.363 -5.814 -25.262 1.00 98.19 85 ASN A O 1
ATOM 654 N N . ALA A 1 86 ? 6.155 -5.868 -25.608 1.00 97.94 86 ALA A N 1
ATOM 655 C CA . ALA A 1 86 ? 6.177 -7.041 -26.484 1.00 97.94 86 ALA A CA 1
ATOM 656 C C . ALA A 1 86 ? 6.955 -6.818 -27.797 1.00 97.94 86 ALA A C 1
ATOM 658 O O . ALA A 1 86 ? 7.432 -7.781 -28.392 1.00 97.94 86 ALA A O 1
ATOM 659 N N . ALA A 1 87 ? 7.121 -5.564 -28.231 1.00 98.00 87 ALA A N 1
ATOM 660 C CA . ALA A 1 87 ? 7.951 -5.193 -29.378 1.00 98.00 87 ALA A CA 1
ATOM 661 C C . ALA A 1 87 ? 9.444 -5.033 -29.015 1.00 98.00 87 ALA A C 1
ATOM 663 O O . ALA A 1 87 ? 10.256 -4.710 -29.881 1.00 98.00 87 ALA A O 1
ATOM 664 N N . GLY A 1 88 ? 9.821 -5.238 -27.747 1.00 97.94 88 GLY A N 1
ATOM 665 C CA . GLY A 1 88 ? 11.192 -5.096 -27.255 1.00 97.94 88 GLY A CA 1
ATOM 666 C C . GLY A 1 88 ? 11.626 -3.651 -26.992 1.00 97.94 88 GLY A C 1
ATOM 667 O O . GLY A 1 88 ? 12.796 -3.424 -26.686 1.00 97.94 88 GLY A O 1
ATOM 668 N N . GLN A 1 89 ? 10.712 -2.682 -27.092 1.00 98.25 89 GLN A N 1
ATOM 669 C CA . GLN A 1 89 ? 11.003 -1.280 -26.796 1.00 98.25 89 GLN A CA 1
ATOM 670 C C . GLN A 1 89 ? 11.116 -1.090 -25.286 1.00 98.25 89 GLN A C 1
ATOM 672 O O . GLN A 1 89 ? 10.232 -1.508 -24.537 1.00 98.25 89 GLN A O 1
ATOM 677 N N . GLU A 1 90 ? 12.201 -0.456 -24.849 1.00 98.44 90 GLU A N 1
ATOM 678 C CA . GLU A 1 90 ? 12.463 -0.187 -23.440 1.00 98.44 90 GLU A CA 1
ATOM 679 C C . GLU A 1 90 ? 11.886 1.166 -23.019 1.00 98.44 90 GLU A C 1
ATOM 681 O O . GLU A 1 90 ? 11.969 2.152 -23.750 1.00 98.44 90 GLU A O 1
ATOM 686 N N . SER A 1 91 ? 11.303 1.208 -21.825 1.00 97.69 91 SER A N 1
ATOM 687 C CA . SER A 1 91 ? 10.850 2.429 -21.166 1.00 97.69 91 SER A CA 1
ATOM 688 C C . SER A 1 91 ? 11.504 2.554 -19.797 1.00 97.69 91 SER A C 1
ATOM 690 O O . SER A 1 91 ? 11.668 1.562 -19.082 1.00 97.69 91 SER A O 1
ATOM 692 N N . ALA A 1 92 ? 11.844 3.786 -19.423 1.00 97.88 92 ALA A N 1
ATOM 693 C CA . ALA A 1 92 ? 12.412 4.096 -18.117 1.00 97.88 92 ALA A CA 1
ATOM 694 C C . ALA A 1 92 ? 11.439 3.747 -16.965 1.00 97.88 92 ALA A C 1
ATOM 696 O O . ALA A 1 92 ? 10.222 3.674 -17.188 1.00 97.88 92 ALA A O 1
ATOM 697 N N . PRO A 1 93 ? 11.954 3.556 -15.735 1.00 97.69 93 PRO A N 1
ATOM 698 C CA . PRO A 1 93 ? 11.132 3.490 -14.529 1.00 97.69 93 PRO A CA 1
ATOM 699 C C . PRO A 1 93 ? 10.198 4.696 -14.378 1.00 97.69 93 PRO A C 1
ATOM 701 O O . PRO A 1 93 ? 10.568 5.822 -14.715 1.00 97.69 93 PRO A O 1
ATOM 704 N N . PHE A 1 94 ? 9.021 4.476 -13.795 1.00 96.12 94 PHE A N 1
ATOM 705 C CA . PHE A 1 94 ? 8.091 5.528 -13.382 1.00 96.12 94 PHE A CA 1
ATOM 706 C C . PHE A 1 94 ? 8.202 5.722 -11.866 1.00 96.12 94 PHE A C 1
ATOM 708 O O . PHE A 1 94 ? 7.579 5.008 -11.078 1.00 96.12 94 PHE A O 1
ATOM 715 N N . ASN A 1 95 ? 9.058 6.664 -11.460 1.00 93.56 95 ASN A N 1
ATOM 716 C CA . ASN A 1 95 ? 9.429 6.882 -10.057 1.00 93.56 95 ASN A CA 1
ATOM 717 C C . ASN A 1 95 ? 8.728 8.079 -9.400 1.00 93.56 95 ASN A C 1
ATOM 719 O O . ASN A 1 95 ? 8.923 8.310 -8.209 1.00 93.56 95 ASN A O 1
ATOM 723 N N . ASP A 1 96 ? 7.921 8.824 -10.146 1.00 93.69 96 ASP A N 1
ATOM 724 C CA . ASP A 1 96 ? 7.120 9.961 -9.683 1.00 93.69 96 ASP A CA 1
ATOM 725 C C . ASP A 1 96 ? 5.698 9.561 -9.252 1.00 93.69 96 ASP A C 1
ATOM 727 O O . ASP A 1 96 ? 4.936 10.385 -8.749 1.00 93.69 96 ASP A O 1
ATOM 731 N N . VAL A 1 97 ? 5.353 8.280 -9.392 1.00 89.50 97 VAL A N 1
ATOM 732 C CA . VAL A 1 97 ? 4.038 7.729 -9.068 1.00 89.50 97 VAL A CA 1
ATOM 733 C C . VAL A 1 97 ? 4.153 6.570 -8.080 1.00 89.50 97 VAL A C 1
ATOM 735 O O . VAL A 1 97 ? 4.995 5.682 -8.209 1.00 89.50 97 VAL A O 1
ATOM 738 N N . THR A 1 98 ? 3.279 6.578 -7.074 1.00 95.19 98 THR A N 1
ATOM 739 C CA . THR A 1 98 ? 3.098 5.472 -6.124 1.00 95.19 98 THR A CA 1
ATOM 740 C C . THR A 1 98 ? 1.666 4.986 -6.230 1.00 95.19 98 THR A C 1
ATOM 742 O O . THR A 1 98 ? 0.740 5.793 -6.187 1.00 95.19 98 THR A O 1
ATOM 745 N N . SER A 1 99 ? 1.487 3.676 -6.365 1.00 96.00 99 SER A N 1
ATOM 746 C CA . SER A 1 99 ? 0.171 3.055 -6.511 1.00 96.00 99 SER A CA 1
ATOM 747 C C . SER A 1 99 ? -0.024 1.943 -5.490 1.00 96.00 99 SER A C 1
ATOM 749 O O . SER A 1 99 ? 0.933 1.286 -5.082 1.00 96.00 99 SER A O 1
ATOM 751 N N . VAL A 1 100 ? -1.283 1.729 -5.125 1.00 97.88 100 VAL A N 1
ATOM 752 C CA . VAL A 1 100 ? -1.767 0.552 -4.407 1.00 97.88 100 VAL A CA 1
ATOM 753 C C . VAL A 1 100 ? -2.931 0.015 -5.229 1.00 97.88 100 VAL A C 1
ATOM 755 O O . VAL A 1 100 ? -3.912 0.732 -5.425 1.00 97.88 100 VAL A O 1
ATOM 758 N N . SER A 1 101 ? -2.802 -1.203 -5.749 1.00 98.25 101 SER A N 1
ATOM 759 C CA . SER A 1 101 ? -3.802 -1.797 -6.643 1.00 98.25 101 SER A CA 1
ATOM 760 C C . SER A 1 101 ? -5.076 -2.177 -5.908 1.00 98.25 101 SER A C 1
ATOM 762 O O . SER A 1 101 ? -6.178 -1.976 -6.413 1.00 98.25 101 SER A O 1
ATOM 764 N N . GLU A 1 102 ? -4.926 -2.703 -4.697 1.00 98.25 102 GLU A N 1
ATOM 765 C CA . GLU A 1 102 ? -6.044 -3.115 -3.867 1.00 98.25 102 GLU A CA 1
ATOM 766 C C . GLU A 1 102 ? -5.737 -2.828 -2.398 1.00 98.25 102 GLU A C 1
ATOM 768 O O . GLU A 1 102 ? -4.605 -2.975 -1.937 1.00 98.25 102 GLU A O 1
ATOM 773 N N . VAL A 1 103 ? -6.777 -2.431 -1.668 1.00 98.44 103 VAL A N 1
ATOM 774 C CA . VAL A 1 103 ? -6.795 -2.371 -0.210 1.00 98.44 103 VAL A CA 1
ATOM 775 C C . VAL A 1 103 ? -7.872 -3.331 0.275 1.00 98.44 103 VAL A C 1
ATOM 777 O O . VAL A 1 103 ? -9.021 -3.235 -0.160 1.00 98.44 103 VAL A O 1
ATOM 780 N N . ARG A 1 104 ? -7.519 -4.234 1.191 1.00 98.19 104 ARG A N 1
ATOM 781 C CA . ARG A 1 104 ? -8.432 -5.245 1.725 1.00 98.19 104 ARG A CA 1
ATOM 782 C C . ARG A 1 104 ? -8.569 -5.134 3.238 1.00 98.19 104 ARG A C 1
ATOM 784 O O . ARG A 1 104 ? -7.586 -4.974 3.954 1.00 98.19 104 ARG A O 1
ATOM 791 N N . PHE A 1 105 ? -9.805 -5.285 3.699 1.00 97.44 105 PHE A N 1
ATOM 792 C CA . PHE A 1 105 ? -10.165 -5.431 5.102 1.00 97.44 105 PHE A CA 1
ATOM 793 C C . PHE A 1 105 ? -10.933 -6.736 5.265 1.00 97.44 105 PHE A C 1
ATOM 795 O O . PHE A 1 105 ? -11.873 -6.987 4.508 1.00 97.44 105 PHE A O 1
ATOM 802 N N . THR A 1 106 ? -10.559 -7.538 6.253 1.00 95.88 106 THR A N 1
ATOM 803 C CA . THR A 1 106 ? -11.351 -8.691 6.691 1.00 95.88 106 THR A CA 1
ATOM 804 C C . THR A 1 106 ? -11.834 -8.400 8.097 1.00 95.88 106 THR A C 1
ATOM 806 O O . THR A 1 106 ? -11.051 -7.951 8.933 1.00 95.88 106 THR A O 1
ATOM 809 N N . GLY A 1 107 ? -13.117 -8.624 8.355 1.00 91.69 107 GLY A N 1
ATOM 810 C CA . GLY A 1 107 ? -13.700 -8.481 9.680 1.00 91.69 107 GLY A CA 1
ATOM 811 C C . GLY A 1 107 ? -14.459 -9.729 10.092 1.00 91.69 107 GLY A C 1
ATOM 812 O O . GLY A 1 107 ? -14.815 -10.562 9.253 1.00 91.69 107 GLY A O 1
ATOM 813 N N . ARG A 1 108 ? -14.714 -9.850 11.391 1.00 87.12 108 ARG A N 1
ATOM 814 C CA . ARG A 1 108 ? -15.613 -10.857 11.941 1.00 87.12 108 ARG A CA 1
ATOM 815 C C . ARG A 1 108 ? -17.036 -10.304 11.932 1.00 87.12 108 ARG A C 1
ATOM 817 O O . ARG A 1 108 ? -17.271 -9.177 12.351 1.00 87.12 108 ARG A O 1
ATOM 824 N N . ALA A 1 109 ? -17.975 -11.118 11.469 1.00 72.25 109 ALA A N 1
ATOM 825 C CA . ALA A 1 109 ? -19.386 -10.947 11.780 1.00 72.25 109 ALA A CA 1
ATOM 826 C C . ALA A 1 109 ? -19.775 -12.056 12.759 1.00 72.25 109 ALA A C 1
ATOM 828 O O . ALA A 1 109 ? -19.370 -13.209 12.571 1.00 72.25 109 ALA A O 1
ATOM 829 N N . ASP A 1 110 ? -20.550 -11.726 13.789 1.00 65.19 110 ASP A N 1
ATOM 830 C CA . ASP A 1 110 ? -21.232 -12.756 14.565 1.00 65.19 110 ASP A CA 1
ATOM 831 C C . ASP A 1 110 ? -22.153 -13.538 13.619 1.00 65.19 110 ASP A C 1
ATOM 833 O O . ASP A 1 110 ? -22.791 -12.962 12.735 1.00 65.19 110 ASP A O 1
ATOM 837 N N . ALA A 1 111 ? -22.161 -14.867 13.738 1.00 56.69 111 ALA A N 1
ATOM 838 C CA . ALA A 1 111 ? -22.759 -15.750 12.740 1.00 56.69 111 ALA A CA 1
ATOM 839 C C . ALA A 1 111 ? -24.221 -15.367 12.424 1.00 56.69 111 ALA A C 1
ATOM 841 O O . ALA A 1 111 ? -25.122 -15.587 13.230 1.00 56.69 111 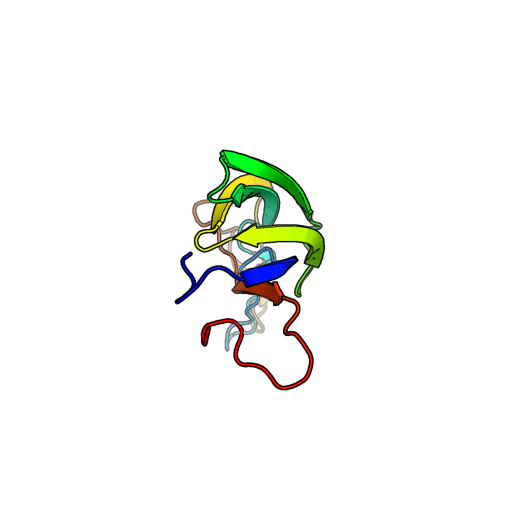ALA A O 1
ATOM 842 N N . GLY A 1 112 ? -24.443 -14.822 11.222 1.00 57.88 112 GLY A N 1
ATOM 843 C CA . GLY A 1 112 ? -25.766 -14.476 10.694 1.00 57.88 112 GLY A CA 1
ATOM 844 C C . GLY A 1 112 ? -26.287 -13.073 11.029 1.00 57.88 112 GLY A C 1
ATOM 845 O O . GLY A 1 112 ? -27.385 -12.746 10.582 1.00 57.88 112 GLY A O 1
ATOM 846 N N . ALA A 1 113 ? -25.537 -12.243 11.761 1.00 63.12 113 ALA A N 1
ATOM 847 C CA . ALA A 1 113 ? -25.920 -10.862 12.054 1.00 63.12 113 ALA A CA 1
ATOM 848 C C . ALA A 1 113 ? -25.220 -9.875 11.105 1.00 63.12 113 ALA A C 1
ATOM 850 O O . ALA A 1 113 ? -24.025 -9.994 10.835 1.00 63.12 113 ALA A O 1
ATOM 851 N N . ASP A 1 114 ? -25.964 -8.883 10.612 1.00 70.94 114 ASP A N 1
ATOM 852 C CA . ASP A 1 114 ? -25.356 -7.696 10.012 1.00 70.94 114 ASP A CA 1
ATOM 853 C C . ASP A 1 114 ? -24.637 -6.926 11.135 1.00 70.94 114 ASP A C 1
ATOM 855 O O . ASP A 1 114 ? -25.310 -6.477 12.066 1.00 70.94 114 ASP A O 1
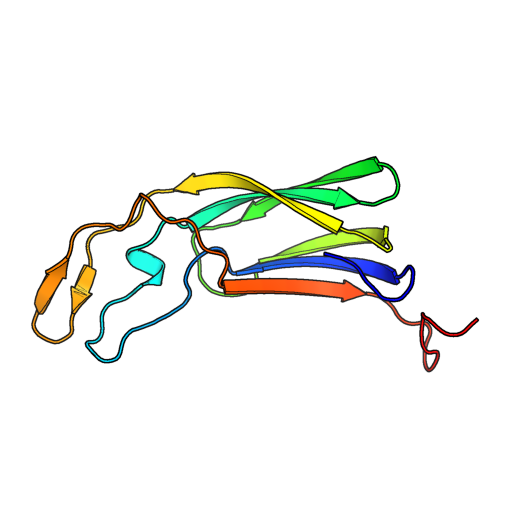ATOM 859 N N . PRO A 1 115 ? -23.302 -6.750 11.080 1.00 70.56 115 PRO A N 1
ATOM 860 C CA . PRO A 1 115 ? -22.556 -6.058 12.134 1.00 70.56 115 PRO A CA 1
ATOM 861 C C . PRO A 1 115 ? -22.974 -4.586 12.295 1.00 70.56 115 PRO A C 1
ATOM 863 O O . PRO A 1 115 ? -22.632 -3.946 13.290 1.00 70.56 115 PRO A O 1
ATOM 866 N N . CYS A 1 116 ? -23.718 -4.032 11.334 1.00 77.88 116 CYS A N 1
ATOM 867 C CA . CYS A 1 116 ? -24.259 -2.682 11.392 1.00 77.88 116 CYS A CA 1
ATOM 868 C C . CYS A 1 116 ? -25.689 -2.595 11.937 1.00 77.88 116 CYS A C 1
ATOM 870 O O . CYS A 1 116 ? -26.171 -1.478 12.153 1.00 77.88 116 CYS A O 1
ATOM 872 N N . VAL A 1 117 ? -26.355 -3.721 12.196 1.00 70.25 117 VAL A N 1
ATOM 873 C CA . VAL A 1 117 ? -27.689 -3.760 12.803 1.00 70.25 117 VAL A CA 1
ATOM 874 C C . VAL A 1 117 ? -27.540 -4.105 14.283 1.00 70.25 117 VAL A C 1
ATOM 876 O O . VAL A 1 117 ? -27.054 -5.175 14.635 1.00 70.25 117 VAL A O 1
ATOM 879 N N . LYS A 1 118 ? -27.936 -3.165 15.147 1.00 57.97 118 LYS A N 1
ATOM 880 C CA . LYS A 1 118 ? -28.061 -3.381 16.595 1.00 57.97 118 LYS A CA 1
ATOM 881 C C . LYS A 1 118 ? -29.426 -3.946 16.950 1.00 57.97 118 LYS A C 1
ATOM 883 O O . LYS A 1 118 ? -30.412 -3.478 16.336 1.00 57.97 118 LYS A O 1
#

Secondary structure (DSSP, 8-state):
-EEEEEEEEEEEEEE-S---B-TT--BHHHHEEEEEEEEEEETTS-EEEEE--S-SS-EEEEEEEEEEEEEEEEEEEE----EE-TT--EE--EEEEE--SEEEEEEE--TT--TT--

Foldseek 3Di:
DFDPAWFFWFKKKFFFFQCDADPQRWGRLQQEKGFQKKWKAFPVRDIDIDGDDSDGDIDMDTDGDGGRDIDIDRDDIDWHQWTAGPVRDIDHHDYVDTDINDIDIDGDDDPPDDPNDD

Radius of gyration: 17.35 Å; chains: 1; bounding box: 41×26×48 Å

pLDDT: mean 94.61, std 9.1, range [56.69, 98.88]